Protein AF-A0A7J7ZVE3-F1 (afdb_monomer_lite)

Organism: Myotis myotis (NCBI:txid51298)

InterPro domains:
  IPR001519 Ferritin [PTHR11431] (1-51)
  IPR008331 Ferritin/DPS domain [PF00210] (1-50)
  IPR009040 Ferritin-like diiron domain [PS50905] (1-52)
  IPR009078 Ferritin-like superfamily [SSF47240] (1-51)
  IPR012347 Ferritin-like [G3DSA:1.20.1260.10] (1-52)
  IPR014034 Ferritin, conserved site [PS00204] (27-47)

Sequence (52 aa):
MEAALALEKNLNQALLELHALGSTRADPHLCDFLENHFLDEEVKLIKKMGEP

Radius of gyration: 12.26 Å; chains: 1; bounding box: 26×12×37 Å

Foldseek 3Di:
DVVVLVVLVVVLVVLVVQLVVCVVVVNVVSNVCSVPPPNVVSVVVSVVVPDD

Secondary structure (DSSP, 8-state):
-HHHHHHHHHHHHHHHHHHHHHHHTT-HHHHHHHIIIIIHHHHHHHHHHH--

pLDDT: mean 95.06, std 5.55, range [64.31, 98.44]

Structure (mmCIF, N/CA/C/O backbone):
data_AF-A0A7J7ZVE3-F1
#
_entry.id   AF-A0A7J7ZVE3-F1
#
loop_
_atom_site.group_PDB
_atom_site.id
_atom_site.type_symbol
_atom_site.label_atom_id
_atom_site.label_alt_id
_atom_site.label_comp_id
_atom_site.label_asym_id
_atom_site.label_entity_id
_atom_site.label_seq_id
_atom_site.pdbx_PDB_ins_code
_atom_site.Cartn_x
_atom_site.Cartn_y
_atom_site.Cartn_z
_atom_site.occupancy
_atom_site.B_iso_or_equiv
_atom_site.auth_seq_id
_atom_site.auth_comp_id
_atom_site.auth_asym_id
_atom_site.auth_atom_id
_atom_site.pdbx_PDB_model_num
ATOM 1 N N . MET A 1 1 ? -11.452 10.524 16.195 1.00 80.62 1 MET A N 1
ATOM 2 C CA . MET A 1 1 ? -10.354 9.710 15.627 1.00 80.62 1 MET A CA 1
ATOM 3 C C . MET A 1 1 ? -10.739 9.076 14.294 1.00 80.62 1 MET A C 1
ATOM 5 O O . MET A 1 1 ? -9.900 9.019 13.411 1.00 80.62 1 MET A O 1
ATOM 9 N N . GLU A 1 2 ? -12.006 8.700 14.102 1.00 87.81 2 GLU A N 1
ATOM 10 C CA . GLU A 1 2 ? -12.518 8.092 12.860 1.00 87.81 2 GLU A CA 1
ATOM 11 C C . GLU A 1 2 ? -12.226 8.890 11.579 1.00 87.81 2 GLU A C 1
ATOM 13 O O . GLU A 1 2 ? -11.819 8.302 10.585 1.00 87.81 2 GLU A O 1
ATOM 18 N N . ALA A 1 3 ? -12.366 10.222 11.601 1.00 93.81 3 ALA A N 1
ATOM 19 C CA . ALA A 1 3 ? -12.064 11.058 10.434 1.00 93.81 3 ALA A CA 1
ATOM 20 C C . ALA A 1 3 ? -10.576 11.021 10.036 1.00 93.81 3 ALA A C 1
ATOM 22 O O . ALA A 1 3 ? -10.265 10.977 8.850 1.00 93.81 3 ALA A O 1
ATOM 23 N N . ALA A 1 4 ? -9.665 10.998 11.016 1.00 94.31 4 ALA A N 1
ATOM 24 C CA . ALA A 1 4 ? -8.235 10.847 10.756 1.00 94.31 4 ALA A CA 1
ATOM 25 C C . ALA A 1 4 ? -7.943 9.448 10.202 1.00 94.31 4 ALA A C 1
ATOM 27 O O . ALA A 1 4 ? -7.350 9.333 9.144 1.00 94.31 4 ALA A O 1
ATOM 28 N N . LEU A 1 5 ? -8.478 8.393 10.826 1.00 94.69 5 LEU A N 1
ATOM 29 C CA . LEU A 1 5 ? -8.331 7.019 10.334 1.00 94.69 5 LEU A CA 1
ATOM 30 C C . LEU A 1 5 ? -8.857 6.839 8.897 1.00 94.69 5 LEU A C 1
ATOM 32 O O . LEU A 1 5 ? -8.269 6.099 8.113 1.00 94.69 5 LEU A O 1
ATOM 36 N N . ALA A 1 6 ? -9.961 7.500 8.538 1.00 95.00 6 ALA A N 1
ATOM 37 C CA . ALA A 1 6 ? -10.470 7.499 7.168 1.00 95.00 6 ALA A CA 1
ATOM 38 C C . ALA A 1 6 ? -9.509 8.200 6.195 1.00 95.00 6 ALA A C 1
ATOM 40 O O . ALA A 1 6 ? -9.319 7.720 5.080 1.00 95.00 6 ALA A O 1
ATOM 41 N N . LEU A 1 7 ? -8.882 9.302 6.619 1.00 96.62 7 LEU A N 1
ATOM 42 C CA . LEU A 1 7 ? -7.881 10.002 5.819 1.00 96.62 7 LEU A CA 1
ATOM 43 C C . LEU A 1 7 ? -6.635 9.138 5.590 1.00 96.62 7 LEU A C 1
ATOM 45 O O . LEU A 1 7 ? -6.206 9.022 4.448 1.00 96.62 7 LEU A O 1
ATOM 49 N N . GLU A 1 8 ? -6.122 8.480 6.630 1.00 96.75 8 GLU A N 1
ATOM 50 C CA . GLU A 1 8 ? -4.949 7.594 6.529 1.00 96.75 8 GLU A CA 1
ATOM 51 C C . GLU A 1 8 ? -5.226 6.400 5.607 1.00 96.75 8 GLU A C 1
ATOM 53 O O . GLU A 1 8 ? -4.445 6.080 4.719 1.00 96.75 8 GLU A O 1
ATOM 58 N N . LYS A 1 9 ? -6.408 5.777 5.714 1.00 96.06 9 LYS A N 1
ATOM 59 C CA . LYS A 1 9 ? -6.806 4.705 4.782 1.00 96.06 9 LYS A CA 1
ATOM 60 C C . LYS A 1 9 ? -6.855 5.184 3.330 1.00 96.06 9 LYS A C 1
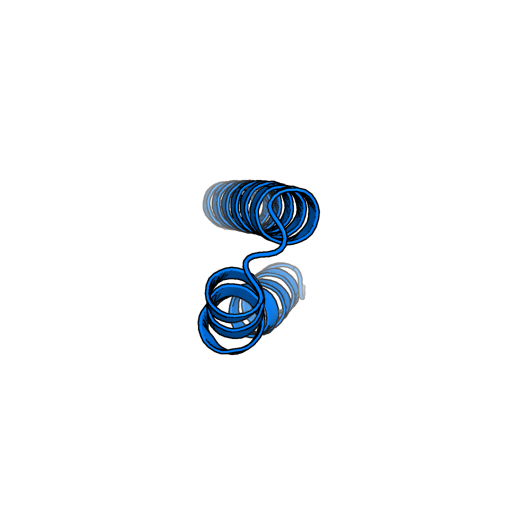ATOM 62 O O . LYS A 1 9 ? -6.427 4.456 2.436 1.00 96.06 9 LYS A O 1
ATOM 67 N N . ASN A 1 10 ? -7.361 6.394 3.092 1.00 97.56 10 ASN A N 1
ATOM 68 C CA . ASN A 1 10 ? -7.392 6.980 1.753 1.00 97.56 10 ASN A CA 1
ATOM 69 C C . ASN A 1 10 ? -5.979 7.301 1.242 1.00 97.56 10 ASN A C 1
ATOM 71 O O . ASN A 1 10 ? -5.695 7.077 0.067 1.00 97.56 10 ASN A O 1
ATOM 75 N N . LEU A 1 11 ? -5.093 7.797 2.109 1.00 97.44 11 LEU A N 1
ATOM 76 C CA . LEU A 1 11 ? -3.698 8.067 1.774 1.00 97.44 11 LEU A CA 1
ATOM 77 C C . LEU A 1 11 ? -2.955 6.776 1.408 1.00 97.44 11 LEU A C 1
ATOM 79 O O . LEU A 1 11 ? -2.333 6.713 0.348 1.00 97.44 11 LEU A O 1
ATOM 83 N N . ASN A 1 12 ? -3.085 5.725 2.220 1.00 97.31 12 ASN A N 1
ATOM 84 C CA . ASN A 1 12 ? -2.502 4.416 1.938 1.00 97.31 12 ASN A CA 1
ATOM 85 C C . ASN A 1 12 ? -2.987 3.845 0.594 1.00 97.31 12 ASN A C 1
ATOM 87 O O . ASN A 1 12 ? -2.176 3.367 -0.197 1.00 97.31 12 ASN A O 1
ATOM 91 N N . GLN A 1 13 ? -4.283 3.970 0.289 1.00 98.25 13 GLN A N 1
ATOM 92 C CA . GLN A 1 13 ? -4.834 3.550 -1.001 1.00 98.25 13 GLN A CA 1
ATOM 93 C C . GLN A 1 13 ? -4.221 4.332 -2.176 1.00 98.25 13 GLN A C 1
ATOM 95 O O . GLN A 1 13 ? -3.824 3.728 -3.172 1.00 98.25 13 GLN A O 1
ATOM 100 N N . ALA A 1 14 ? -4.076 5.654 -2.052 1.00 98.44 14 ALA A N 1
ATOM 101 C CA . ALA A 1 14 ? -3.440 6.477 -3.082 1.00 98.44 14 ALA A CA 1
ATOM 102 C C . ALA A 1 14 ? -1.957 6.11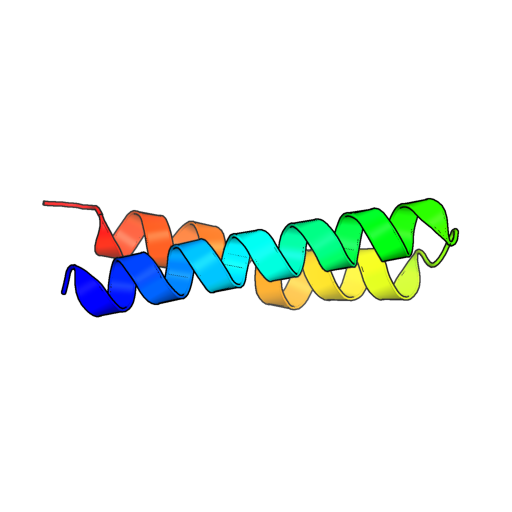1 -3.297 1.00 98.44 14 ALA A C 1
ATOM 104 O O . ALA A 1 14 ? -1.472 6.106 -4.429 1.00 98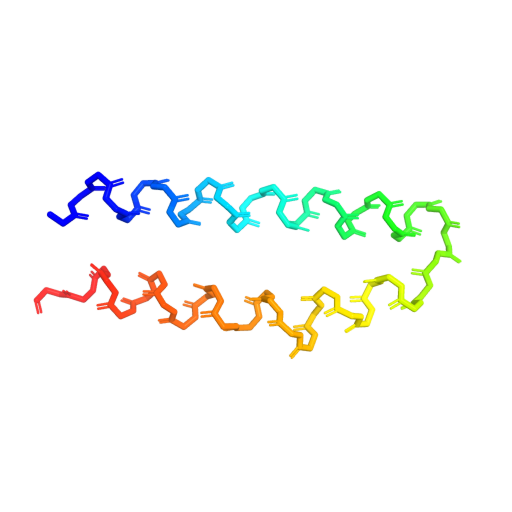.44 14 ALA A O 1
ATOM 105 N N . LEU A 1 15 ? -1.236 5.764 -2.226 1.00 98.38 15 LEU A N 1
ATOM 106 C CA . LEU A 1 15 ? 0.156 5.307 -2.303 1.00 98.38 15 LEU A CA 1
ATOM 107 C C . LEU A 1 15 ? 0.277 3.943 -2.996 1.00 98.38 15 LEU A C 1
ATOM 109 O O . LEU A 1 15 ? 1.186 3.754 -3.805 1.00 98.38 15 LEU A O 1
ATOM 113 N N . LEU A 1 16 ? -0.652 3.017 -2.740 1.00 98.31 16 LEU A N 1
ATOM 114 C CA . LEU A 1 16 ? -0.712 1.723 -3.429 1.00 98.31 16 LEU A CA 1
ATOM 115 C C . LEU A 1 16 ? -1.007 1.881 -4.926 1.00 98.31 16 LEU A C 1
ATOM 117 O O . LEU A 1 16 ? -0.398 1.206 -5.753 1.00 98.31 16 LEU A O 1
ATOM 121 N N . GLU A 1 17 ? -1.903 2.796 -5.294 1.00 98.44 17 GLU A N 1
ATOM 122 C CA . GLU A 1 17 ? -2.182 3.111 -6.700 1.00 98.44 17 GLU A CA 1
ATOM 123 C C . GLU A 1 17 ? -0.960 3.707 -7.406 1.00 98.44 17 GLU A C 1
ATOM 125 O O . GLU A 1 17 ? -0.639 3.321 -8.535 1.00 98.44 17 GLU A O 1
ATOM 130 N N . LEU A 1 18 ? -0.234 4.606 -6.735 1.00 98.19 18 LEU A N 1
ATOM 131 C CA . LEU A 1 18 ? 1.004 5.168 -7.266 1.00 98.19 18 LEU A CA 1
ATOM 132 C C . LEU A 1 18 ? 2.092 4.097 -7.429 1.00 98.19 18 LEU A C 1
ATOM 134 O O . LEU A 1 18 ? 2.790 4.083 -8.444 1.00 98.19 18 LEU A O 1
ATOM 138 N N . HIS A 1 19 ? 2.211 3.175 -6.473 1.00 98.19 19 HIS A N 1
ATOM 139 C CA . HIS A 1 19 ? 3.130 2.040 -6.563 1.00 98.19 19 HIS A CA 1
ATOM 140 C C . HIS A 1 19 ? 2.787 1.114 -7.737 1.00 98.19 19 HIS A C 1
ATOM 142 O O . HIS A 1 19 ? 3.670 0.756 -8.521 1.00 98.19 19 HIS A O 1
ATOM 148 N N . ALA A 1 20 ? 1.504 0.796 -7.932 1.00 97.94 20 ALA A N 1
ATOM 149 C CA . ALA A 1 20 ? 1.044 0.002 -9.069 1.00 97.94 20 ALA A CA 1
ATOM 150 C C . ALA A 1 20 ? 1.345 0.694 -10.413 1.00 97.94 20 ALA A C 1
ATOM 152 O O . ALA A 1 20 ? 1.736 0.041 -11.389 1.00 97.94 20 ALA A O 1
ATOM 153 N N . LEU A 1 21 ? 1.217 2.025 -10.467 1.00 98.06 21 LEU A N 1
ATOM 154 C CA . LEU A 1 21 ? 1.605 2.815 -11.634 1.00 98.06 21 LEU A CA 1
ATOM 155 C C . LEU A 1 21 ? 3.121 2.763 -11.875 1.00 98.06 21 LEU A C 1
ATOM 157 O O . LEU A 1 21 ? 3.534 2.557 -13.016 1.00 98.06 21 LEU A O 1
ATOM 161 N N . GLY A 1 22 ? 3.941 2.909 -10.829 1.00 97.69 22 GLY A N 1
ATOM 162 C CA . GLY A 1 22 ? 5.399 2.756 -10.904 1.00 97.69 22 GLY A CA 1
ATOM 163 C C . GLY A 1 22 ? 5.807 1.381 -11.432 1.00 97.69 22 GLY A C 1
ATOM 164 O O . GLY A 1 22 ? 6.573 1.285 -12.392 1.00 97.69 22 GLY A O 1
ATOM 165 N N . SER A 1 23 ? 5.177 0.327 -10.908 1.00 97.38 23 SER A N 1
ATOM 166 C CA . SER A 1 23 ? 5.369 -1.057 -11.355 1.00 97.38 23 SER A CA 1
ATOM 167 C C . SER A 1 23 ? 5.017 -1.226 -12.836 1.00 97.38 23 SER A C 1
ATOM 169 O O . SER A 1 23 ? 5.795 -1.786 -13.607 1.00 97.38 23 SER A O 1
ATOM 171 N N . THR A 1 24 ? 3.876 -0.679 -13.271 1.00 98.19 24 THR A N 1
ATOM 172 C CA . THR A 1 24 ? 3.430 -0.725 -14.678 1.00 98.19 24 THR A CA 1
ATOM 173 C C . THR A 1 24 ? 4.389 0.014 -15.612 1.00 98.19 24 THR A C 1
ATOM 175 O O . THR A 1 24 ? 4.558 -0.367 -16.769 1.00 98.19 24 THR A O 1
ATOM 178 N N . ARG A 1 25 ? 5.033 1.076 -15.120 1.00 97.31 25 ARG A N 1
ATOM 179 C CA . ARG A 1 25 ? 6.012 1.869 -15.872 1.00 97.31 25 ARG A CA 1
ATOM 180 C C . ARG A 1 25 ? 7.440 1.332 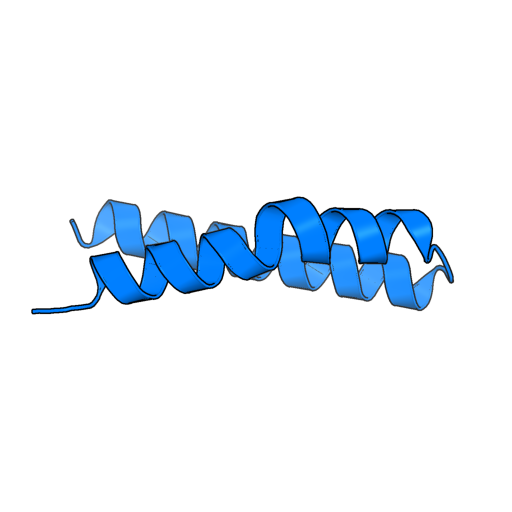-15.769 1.00 97.31 25 ARG A C 1
ATOM 182 O O . ARG A 1 25 ? 8.331 1.945 -16.350 1.00 97.31 25 ARG A O 1
ATOM 189 N N . ALA A 1 26 ? 7.638 0.200 -15.088 1.00 96.12 26 ALA A N 1
ATOM 190 C CA . ALA A 1 26 ? 8.945 -0.385 -14.808 1.00 96.12 26 ALA A CA 1
ATOM 191 C C . ALA A 1 26 ? 9.915 0.626 -14.165 1.00 96.12 26 ALA A C 1
ATOM 193 O O . ALA A 1 26 ? 11.081 0.706 -14.550 1.00 96.12 26 ALA A O 1
ATOM 194 N N . ASP A 1 27 ? 9.419 1.400 -13.194 1.00 97.69 27 ASP A N 1
ATOM 195 C CA . ASP A 1 27 ? 10.210 2.325 -12.378 1.00 97.69 27 ASP A CA 1
ATOM 196 C C . ASP A 1 27 ? 10.472 1.713 -10.987 1.00 97.69 27 ASP A C 1
ATOM 198 O O . ASP A 1 27 ? 9.713 1.960 -10.044 1.00 97.69 27 ASP A O 1
ATOM 202 N N . PRO A 1 28 ? 11.524 0.883 -10.840 1.00 95.44 28 PRO A N 1
ATOM 203 C CA . PRO A 1 28 ? 11.829 0.227 -9.572 1.00 95.44 28 PRO A CA 1
ATOM 204 C C . PRO A 1 28 ? 12.231 1.225 -8.485 1.00 95.44 28 PRO A C 1
ATOM 206 O O . PRO A 1 28 ? 11.946 0.993 -7.320 1.00 95.44 28 PRO A O 1
ATOM 209 N N . HIS A 1 29 ? 12.831 2.363 -8.848 1.00 97.38 29 HIS A N 1
ATOM 210 C CA . HIS A 1 29 ? 13.243 3.363 -7.867 1.00 97.38 29 HIS A CA 1
ATOM 211 C C . HIS A 1 29 ? 12.029 4.019 -7.200 1.00 97.38 29 HIS A C 1
ATOM 213 O O . HIS A 1 29 ? 12.034 4.251 -5.993 1.00 97.38 29 HIS A O 1
ATOM 219 N N . LEU A 1 30 ? 10.972 4.302 -7.970 1.00 96.81 30 LEU A N 1
ATOM 220 C CA . LEU A 1 30 ? 9.715 4.794 -7.410 1.00 96.81 30 LEU A CA 1
ATOM 221 C C . LEU A 1 30 ? 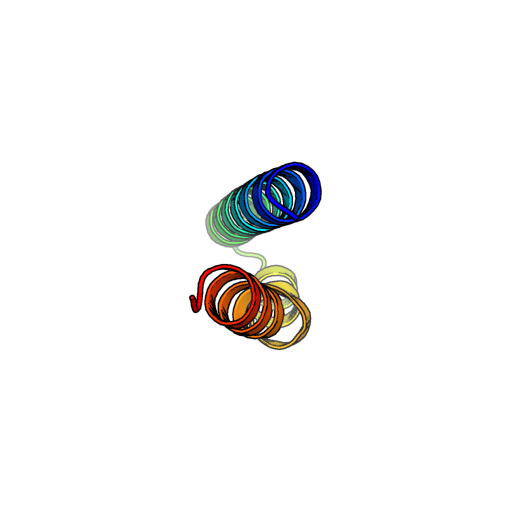9.054 3.752 -6.498 1.00 96.81 30 LEU A C 1
ATOM 223 O O . LEU A 1 30 ? 8.612 4.103 -5.407 1.00 96.81 30 LEU A O 1
ATOM 227 N N . CYS A 1 31 ? 8.995 2.488 -6.921 1.00 98.19 31 CYS A N 1
ATOM 228 C CA . CYS A 1 31 ? 8.432 1.409 -6.107 1.00 98.19 31 CYS A CA 1
ATOM 229 C C . CYS A 1 31 ? 9.190 1.239 -4.785 1.00 98.19 31 CYS A C 1
ATOM 231 O O . CYS A 1 31 ? 8.567 1.315 -3.725 1.00 98.19 31 CYS A O 1
ATOM 233 N N . ASP A 1 32 ? 10.520 1.127 -4.843 1.00 97.75 32 ASP A N 1
ATOM 234 C CA . ASP A 1 32 ? 11.383 1.002 -3.667 1.00 97.75 32 ASP A CA 1
ATOM 235 C C . ASP A 1 32 ? 11.218 2.204 -2.727 1.00 97.75 32 ASP A C 1
ATOM 237 O O . ASP A 1 32 ? 11.167 2.046 -1.506 1.00 97.75 32 ASP A O 1
ATOM 241 N N . PHE A 1 33 ? 11.102 3.418 -3.272 1.00 97.56 33 PHE A N 1
ATOM 242 C CA . PHE A 1 33 ? 10.888 4.618 -2.470 1.00 97.56 33 PHE A CA 1
ATOM 243 C C . PHE A 1 33 ? 9.548 4.580 -1.721 1.00 97.56 33 PHE A C 1
ATOM 245 O O . PHE A 1 33 ? 9.495 4.894 -0.532 1.00 97.56 33 PHE A O 1
ATOM 252 N N . LEU A 1 34 ? 8.465 4.178 -2.391 1.00 98.12 34 LEU A N 1
ATOM 253 C CA . LEU A 1 34 ? 7.135 4.111 -1.780 1.00 98.12 34 LEU A CA 1
ATOM 254 C C . LEU A 1 34 ? 7.044 3.020 -0.711 1.00 98.12 34 LEU A C 1
ATOM 256 O O . LEU A 1 34 ? 6.468 3.262 0.350 1.00 98.12 34 LEU A O 1
ATOM 260 N N . GLU A 1 35 ? 7.638 1.854 -0.965 1.00 96.19 35 GLU A N 1
ATOM 261 C CA . GLU A 1 35 ? 7.682 0.740 -0.015 1.00 96.19 35 GLU A CA 1
ATOM 262 C C . GLU A 1 35 ? 8.452 1.112 1.255 1.00 96.19 35 GLU A C 1
ATOM 264 O O . GLU A 1 35 ? 7.900 1.042 2.353 1.00 96.19 35 GLU A O 1
ATOM 269 N N . ASN A 1 36 ? 9.695 1.584 1.106 1.00 95.50 36 ASN A N 1
ATOM 270 C CA . ASN A 1 36 ? 10.598 1.800 2.238 1.00 95.50 36 ASN A CA 1
ATOM 271 C C . ASN A 1 36 ? 10.266 3.040 3.078 1.00 95.50 36 ASN A C 1
ATOM 273 O O . ASN A 1 36 ? 10.637 3.095 4.251 1.00 95.50 36 ASN A O 1
ATOM 277 N N . HIS A 1 37 ? 9.620 4.054 2.495 1.00 96.19 37 HIS A N 1
ATOM 278 C CA . HIS A 1 37 ? 9.405 5.331 3.182 1.00 96.19 37 HIS A CA 1
ATOM 279 C C . HIS A 1 37 ? 7.955 5.611 3.574 1.00 96.19 37 HIS A C 1
ATOM 281 O O . HIS A 1 37 ? 7.744 6.434 4.463 1.00 96.19 37 HIS A O 1
ATOM 287 N N . PHE A 1 38 ? 6.967 4.967 2.943 1.00 97.19 38 PHE A N 1
ATOM 288 C CA . PHE A 1 38 ? 5.559 5.322 3.150 1.00 97.19 38 PHE A CA 1
ATOM 289 C C . PHE A 1 38 ? 4.683 4.118 3.479 1.00 97.19 38 PHE A C 1
ATOM 291 O O . PHE A 1 38 ? 4.029 4.119 4.518 1.00 97.19 38 PHE A O 1
ATOM 298 N N . LEU A 1 39 ? 4.663 3.086 2.630 1.00 97.06 39 LEU A N 1
ATOM 299 C CA . LEU A 1 39 ? 3.683 1.998 2.736 1.00 97.06 39 LEU A CA 1
ATOM 300 C C . LEU A 1 39 ? 3.781 1.239 4.069 1.00 97.06 39 LEU A C 1
ATOM 302 O O . LEU A 1 39 ? 2.752 0.978 4.695 1.00 97.06 39 LEU A O 1
ATOM 306 N N . ASP A 1 40 ? 4.995 0.951 4.541 1.00 94.81 40 ASP A N 1
ATOM 307 C CA . ASP A 1 40 ? 5.202 0.282 5.830 1.00 94.81 40 ASP A CA 1
ATOM 308 C C . ASP A 1 40 ? 4.755 1.135 7.027 1.00 94.81 40 ASP A C 1
ATOM 310 O O . ASP A 1 40 ? 4.174 0.616 7.986 1.00 94.81 40 ASP A O 1
ATOM 314 N N . GLU A 1 41 ? 5.007 2.444 6.983 1.00 95.19 41 GLU A N 1
ATOM 315 C CA . GLU A 1 41 ? 4.648 3.369 8.061 1.00 95.19 41 GLU A CA 1
ATOM 316 C C . GLU A 1 41 ? 3.137 3.616 8.111 1.00 95.19 41 GLU A C 1
ATOM 318 O O . GLU A 1 41 ? 2.538 3.548 9.186 1.00 95.19 41 GLU A O 1
ATOM 323 N N . GLU A 1 42 ? 2.496 3.778 6.954 1.00 95.81 42 GLU A N 1
ATOM 324 C CA . GLU A 1 42 ? 1.041 3.911 6.834 1.00 95.81 42 GLU A CA 1
ATOM 325 C C . GLU A 1 42 ? 0.309 2.698 7.419 1.00 95.81 42 GLU A C 1
ATOM 327 O O . GLU A 1 42 ? -0.633 2.838 8.202 1.00 95.81 42 GLU A O 1
ATOM 332 N N . VAL A 1 43 ? 0.772 1.480 7.114 1.00 94.75 43 VAL A N 1
ATOM 333 C CA . VAL A 1 43 ? 0.168 0.253 7.656 1.00 94.75 43 VAL A CA 1
ATOM 334 C C . VAL A 1 43 ? 0.306 0.190 9.179 1.00 94.75 43 VAL A C 1
ATOM 336 O O . VAL A 1 43 ? -0.641 -0.211 9.863 1.00 94.75 43 VAL A O 1
ATOM 339 N N . LYS A 1 44 ? 1.459 0.580 9.738 1.00 95.00 44 LYS A N 1
ATOM 340 C CA . LYS A 1 44 ? 1.659 0.637 11.199 1.00 95.00 44 LYS A CA 1
ATOM 341 C C . LYS A 1 44 ? 0.732 1.666 11.842 1.00 95.00 44 LYS A C 1
ATOM 343 O O . LYS A 1 44 ? 0.129 1.385 12.879 1.00 95.00 44 LYS A O 1
ATOM 348 N N . LEU A 1 45 ? 0.598 2.835 11.223 1.00 95.06 45 LEU A N 1
ATOM 349 C CA . LEU A 1 45 ? -0.193 3.943 11.736 1.00 95.06 45 LEU A CA 1
ATOM 350 C C . LEU A 1 45 ? -1.697 3.640 11.701 1.00 95.06 45 LEU A C 1
ATOM 352 O O . LEU A 1 45 ? -2.367 3.787 12.724 1.00 95.06 45 LEU A O 1
ATOM 356 N N . ILE A 1 46 ? -2.211 3.108 10.589 1.00 95.38 46 ILE A N 1
ATOM 357 C CA . ILE A 1 46 ? -3.612 2.677 10.458 1.00 95.38 46 ILE A CA 1
ATOM 358 C C . ILE A 1 46 ? -3.956 1.601 11.494 1.00 95.38 46 ILE A C 1
ATOM 360 O O . ILE A 1 46 ? -5.019 1.670 12.111 1.00 95.38 46 ILE A O 1
ATOM 364 N N . LYS A 1 47 ? -3.064 0.621 11.716 1.00 94.81 47 LYS A N 1
ATOM 365 C CA . LYS A 1 47 ? -3.259 -0.417 12.744 1.00 94.81 47 LYS A CA 1
ATOM 366 C C . LYS A 1 47 ? -3.352 0.199 14.135 1.00 94.81 47 LYS A C 1
ATOM 368 O O . LYS A 1 47 ? -4.345 -0.020 14.816 1.00 94.81 47 LYS A O 1
ATOM 373 N N . LYS A 1 48 ? -2.383 1.040 14.504 1.00 94.62 48 LYS A N 1
ATOM 374 C CA . LYS A 1 48 ? -2.351 1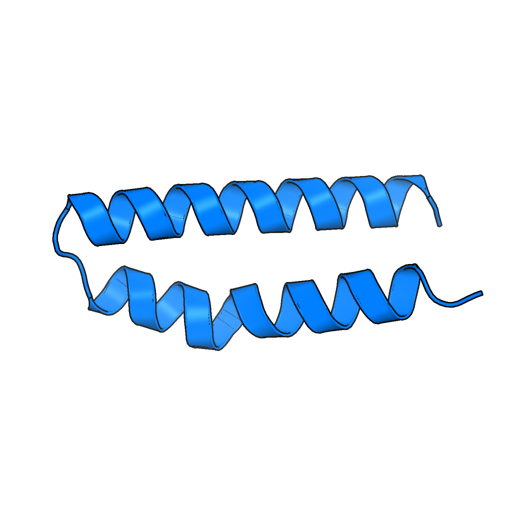.727 15.803 1.00 94.62 48 LYS A CA 1
ATOM 375 C C . LYS A 1 48 ? -3.588 2.598 16.046 1.00 94.62 48 LYS A C 1
ATOM 377 O O . LYS A 1 48 ? -4.043 2.721 17.174 1.00 94.62 48 LYS A O 1
ATOM 382 N N . MET A 1 49 ? -4.135 3.220 15.003 1.00 91.81 49 MET A N 1
ATOM 383 C CA . MET A 1 49 ? -5.348 4.038 15.108 1.00 91.81 49 MET A CA 1
ATOM 384 C C . MET A 1 49 ? -6.652 3.226 15.158 1.00 91.81 49 MET A C 1
ATOM 386 O O . MET A 1 49 ? -7.685 3.780 15.531 1.00 91.81 49 MET A O 1
ATOM 390 N N . GLY A 1 50 ? -6.625 1.959 14.736 1.00 87.88 50 GLY A N 1
ATOM 391 C CA . GLY A 1 50 ? -7.767 1.041 14.765 1.00 87.88 50 GLY A CA 1
ATOM 392 C C . GLY A 1 50 ? -7.793 0.103 15.976 1.00 87.88 50 GLY A C 1
ATOM 393 O O . GLY A 1 50 ? -8.749 -0.659 16.113 1.00 87.88 50 GLY A O 1
ATOM 394 N N . GLU A 1 51 ? -6.762 0.133 16.822 1.00 83.69 51 GLU A N 1
ATOM 395 C CA . GLU A 1 51 ? -6.747 -0.572 18.105 1.00 83.69 51 GLU A CA 1
ATOM 396 C C . GLU A 1 51 ? -7.751 0.086 19.079 1.00 83.69 51 GLU A C 1
ATOM 398 O O . GLU A 1 51 ? -7.803 1.319 19.143 1.00 83.69 51 GLU A O 1
ATOM 403 N N . PRO A 1 52 ? -8.588 -0.706 19.781 1.00 64.31 52 PRO A N 1
ATOM 404 C CA . PRO A 1 52 ? -9.578 -0.200 20.734 1.00 64.31 52 PRO A CA 1
ATOM 405 C C . PRO A 1 52 ? -8.971 0.372 22.022 1.00 64.31 52 PRO A C 1
ATOM 407 O O . PRO A 1 52 ? -7.879 -0.082 22.435 1.00 64.31 52 PRO A O 1
#